Protein AF-A0A812UVQ0-F1 (afdb_monomer_lite)

Radius of gyration: 14.38 Å; chains: 1; bounding box: 32×26×44 Å

pLDDT: mean 83.93, std 16.27, range [41.34, 96.88]

Foldseek 3Di:
DDKQKKKFKDDPVQVVVCVVPQKGFDDPVVQKTKIFRDPVVNLVVLVVPLVVPPDDDPDDPDDSNKIKMKMKIFDPVLVVVCVVVVQWADPDPTIIIGHTMDGQWDDDVPHTGMHIDPPIDIDD

Secondary structure (DSSP, 8-state):
--PEEEEEEE-HHHHHHHHHHSEEPPPTTT-EEEEESSHHHHHHHHHHHHTT--S------S-TT-EEEEEEEE-HHHHHHHHHTTSEEEEETTEEEEES-EESEEEETTEEEEEEEEEEEEE-

Structure (mmCIF, N/CA/C/O backbone):
data_AF-A0A812UVQ0-F1
#
_entry.id   AF-A0A812UVQ0-F1
#
loop_
_atom_site.group_PDB
_atom_site.id
_atom_site.type_symbol
_atom_site.label_atom_id
_atom_site.label_alt_id
_atom_site.label_comp_id
_atom_site.label_asym_id
_atom_site.label_entity_id
_atom_site.label_seq_id
_atom_site.pdbx_PDB_ins_code
_atom_site.Cartn_x
_atom_site.Cartn_y
_atom_site.Cartn_z
_atom_site.occupancy
_atom_site.B_iso_or_equiv
_atom_site.auth_seq_id
_atom_site.auth_comp_id
_atom_site.auth_asym_id
_atom_site.auth_atom_id
_atom_site.pdbx_PDB_model_num
ATOM 1 N N . MET A 1 1 ? -4.436 -9.847 16.568 1.00 49.19 1 MET A N 1
ATOM 2 C CA . MET A 1 1 ? -5.151 -8.612 16.191 1.00 49.19 1 MET A CA 1
ATOM 3 C C . MET A 1 1 ? -5.335 -8.715 14.693 1.00 49.19 1 MET A C 1
ATOM 5 O O . MET A 1 1 ? -4.327 -8.777 14.000 1.00 49.19 1 MET A O 1
ATOM 9 N N . ASP A 1 2 ? -6.564 -8.891 14.218 1.00 77.62 2 ASP A N 1
ATOM 10 C CA . ASP A 1 2 ? -6.809 -9.198 12.806 1.00 77.62 2 ASP A CA 1
ATOM 11 C C . ASP A 1 2 ? -6.581 -7.931 11.972 1.00 77.62 2 ASP A C 1
ATOM 13 O O . ASP A 1 2 ? -7.398 -7.011 11.979 1.00 77.62 2 ASP A O 1
ATOM 17 N N . SER A 1 3 ? -5.424 -7.842 11.318 1.00 89.44 3 SER A N 1
ATOM 18 C CA . SER A 1 3 ? -5.107 -6.802 10.341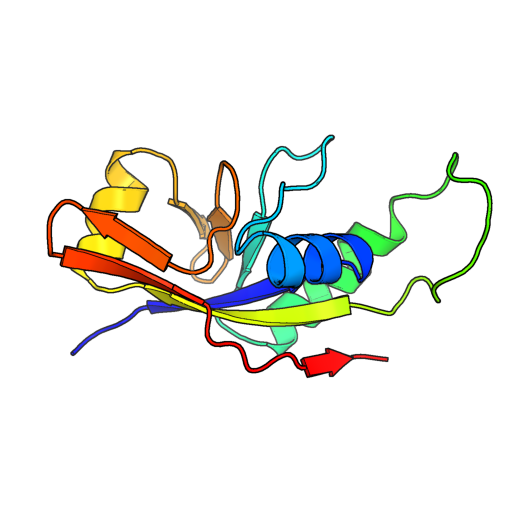 1.00 89.44 3 SER A CA 1
ATOM 19 C C . SER A 1 3 ? -5.246 -7.355 8.925 1.00 89.44 3 SER A C 1
ATOM 21 O O . SER A 1 3 ? -5.005 -8.536 8.663 1.00 89.44 3 SER A O 1
ATOM 23 N N . LEU A 1 4 ? -5.655 -6.497 7.993 1.00 94.44 4 LEU A N 1
ATOM 24 C CA . LEU A 1 4 ? -5.663 -6.816 6.574 1.00 94.44 4 LEU A CA 1
ATOM 25 C C . LEU A 1 4 ? -4.333 -6.364 5.976 1.00 94.44 4 LEU A C 1
ATOM 27 O O . LEU A 1 4 ? -4.038 -5.172 5.936 1.00 94.44 4 LEU A O 1
ATOM 31 N N . VAL A 1 5 ? -3.552 -7.323 5.490 1.00 95.38 5 VAL A N 1
ATOM 32 C CA . VAL A 1 5 ? -2.332 -7.050 4.730 1.00 95.38 5 VAL A CA 1
ATOM 33 C C . VAL A 1 5 ? -2.671 -7.003 3.249 1.00 95.38 5 VAL A C 1
ATOM 35 O O . VAL A 1 5 ? -3.316 -7.915 2.724 1.00 95.38 5 VAL A O 1
ATOM 38 N N . LEU A 1 6 ? -2.239 -5.934 2.590 1.00 95.88 6 LEU A N 1
ATOM 39 C CA . LEU A 1 6 ? -2.351 -5.748 1.153 1.00 95.88 6 LEU A CA 1
ATOM 40 C C . LEU A 1 6 ? -1.006 -5.343 0.556 1.00 95.88 6 LEU A C 1
ATOM 42 O O . LEU A 1 6 ? -0.131 -4.835 1.246 1.00 95.88 6 LEU A O 1
ATOM 46 N N . PHE A 1 7 ? -0.871 -5.531 -0.746 1.00 95.06 7 PHE A N 1
ATOM 47 C CA . PHE A 1 7 ? 0.304 -5.177 -1.519 1.00 95.06 7 PHE A CA 1
ATOM 48 C C . PHE A 1 7 ? -0.083 -4.233 -2.651 1.00 95.06 7 PHE A C 1
ATOM 50 O O . PHE A 1 7 ? -1.117 -4.422 -3.304 1.00 95.06 7 PHE A O 1
ATOM 57 N N . VAL A 1 8 ? 0.758 -3.229 -2.876 1.00 93.44 8 VAL A N 1
ATOM 58 C CA . VAL A 1 8 ? 0.664 -2.272 -3.979 1.00 93.44 8 VAL A CA 1
ATOM 59 C C . VAL A 1 8 ? 1.992 -2.243 -4.708 1.00 93.44 8 VAL A C 1
ATOM 61 O O . VAL A 1 8 ? 3.041 -2.265 -4.074 1.00 93.44 8 VAL A O 1
ATOM 64 N N . ALA A 1 9 ? 1.953 -2.184 -6.031 1.00 91.25 9 ALA A N 1
ATOM 65 C CA . ALA A 1 9 ? 3.143 -1.905 -6.814 1.00 91.25 9 ALA A CA 1
ATOM 66 C C . ALA A 1 9 ? 3.122 -0.451 -7.268 1.00 91.25 9 ALA A C 1
ATOM 68 O O . ALA A 1 9 ? 2.101 0.037 -7.764 1.00 91.25 9 ALA A O 1
ATOM 69 N N . LEU A 1 10 ? 4.257 0.212 -7.108 1.00 89.56 10 LEU A N 1
ATOM 70 C CA . LEU A 1 10 ? 4.493 1.579 -7.537 1.00 89.56 10 LEU A CA 1
ATOM 71 C C . LEU A 1 10 ? 5.488 1.590 -8.691 1.00 89.56 10 LEU A C 1
ATOM 73 O O . LEU A 1 10 ? 6.428 0.795 -8.716 1.00 89.56 10 LEU A O 1
ATOM 77 N N . THR A 1 11 ? 5.313 2.521 -9.625 1.00 86.62 11 THR A N 1
ATOM 78 C CA . THR A 1 11 ? 6.389 2.836 -10.572 1.00 86.62 11 THR A CA 1
ATOM 79 C C . THR A 1 11 ? 7.581 3.448 -9.819 1.00 86.62 11 THR A C 1
ATOM 81 O O . THR A 1 11 ? 7.390 4.004 -8.731 1.00 86.62 11 THR A O 1
ATOM 84 N N . PRO A 1 12 ? 8.804 3.428 -10.380 1.00 85.12 12 PRO A N 1
ATOM 85 C CA . PRO A 1 12 ? 9.966 4.046 -9.743 1.00 85.12 12 PRO A CA 1
ATOM 86 C C . PRO A 1 12 ? 9.736 5.523 -9.392 1.00 85.12 12 PRO A C 1
ATOM 88 O O . PRO A 1 12 ? 10.092 5.959 -8.302 1.00 85.12 12 PRO A O 1
ATOM 91 N N . GLY A 1 13 ? 9.045 6.271 -10.261 1.00 85.50 13 GLY A N 1
ATOM 92 C CA . GLY A 1 13 ? 8.690 7.670 -10.004 1.00 85.50 13 GLY A CA 1
ATOM 93 C C . GLY A 1 13 ? 7.687 7.852 -8.858 1.00 85.50 13 GLY A C 1
ATOM 94 O O . GLY A 1 13 ? 7.862 8.745 -8.034 1.00 85.50 13 GLY A O 1
ATOM 95 N N . GLN A 1 14 ? 6.667 6.990 -8.756 1.00 90.00 14 GLN A N 1
ATOM 96 C CA . GLN A 1 14 ? 5.733 7.013 -7.620 1.00 90.00 14 GLN A CA 1
ATOM 97 C C . GLN A 1 14 ? 6.431 6.647 -6.310 1.00 90.00 14 GLN A C 1
ATOM 99 O O . GLN A 1 14 ? 6.158 7.253 -5.278 1.00 90.00 14 GLN A O 1
ATOM 104 N N . PHE A 1 15 ? 7.342 5.671 -6.347 1.00 90.56 15 PHE A N 1
ATOM 105 C CA . PHE A 1 15 ? 8.116 5.290 -5.174 1.00 90.56 15 PHE A CA 1
ATOM 106 C C . PHE A 1 15 ? 9.065 6.407 -4.732 1.00 90.56 15 PHE A C 1
ATOM 108 O O . PHE A 1 15 ? 9.121 6.705 -3.543 1.00 90.56 15 PHE A O 1
ATOM 115 N N . GLN A 1 16 ? 9.743 7.076 -5.667 1.00 90.06 16 GLN A N 1
ATOM 116 C CA . GLN A 1 16 ? 10.566 8.243 -5.355 1.00 90.06 16 GLN A CA 1
ATOM 117 C C . GLN A 1 16 ? 9.726 9.361 -4.720 1.00 90.06 16 GLN A C 1
A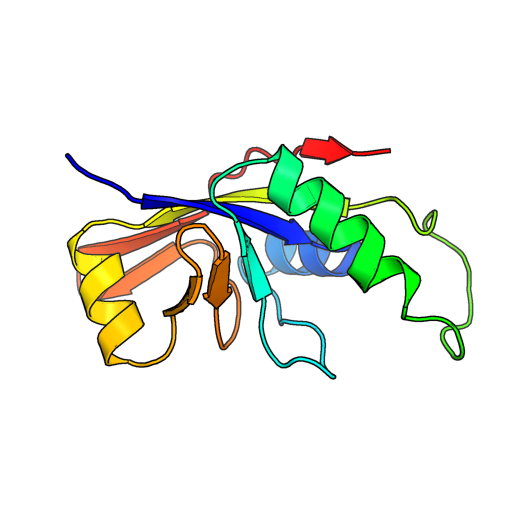TOM 119 O O . GLN A 1 16 ? 10.090 9.872 -3.664 1.00 90.06 16 GLN A O 1
ATOM 124 N N . GLU A 1 17 ? 8.570 9.697 -5.305 1.00 91.88 17 GLU A N 1
ATOM 125 C CA . GLU A 1 17 ? 7.662 10.694 -4.726 1.00 91.88 17 GLU A CA 1
ATOM 126 C C . GLU A 1 17 ? 7.233 10.304 -3.302 1.00 91.88 17 GLU A C 1
ATOM 128 O O . GLU A 1 17 ? 7.268 11.130 -2.387 1.00 91.88 17 GLU A O 1
ATOM 133 N N . PHE A 1 18 ? 6.892 9.029 -3.105 1.00 93.94 18 PHE A N 1
ATOM 134 C CA . PHE A 1 18 ? 6.518 8.485 -1.806 1.00 93.94 18 PHE A CA 1
ATOM 135 C C . PHE A 1 18 ? 7.654 8.594 -0.782 1.00 93.94 18 PHE A C 1
ATOM 137 O O . PHE A 1 18 ? 7.407 8.987 0.356 1.00 93.94 18 PHE A O 1
ATOM 144 N N . GLN A 1 19 ? 8.895 8.296 -1.172 1.00 91.50 19 GLN A N 1
ATOM 145 C CA . GLN A 1 19 ? 10.063 8.429 -0.301 1.00 91.50 19 GLN A CA 1
ATOM 146 C C . GLN A 1 19 ? 10.346 9.886 0.082 1.00 91.50 19 GLN A C 1
ATOM 148 O O . GLN A 1 19 ? 10.710 10.153 1.225 1.00 91.50 19 GLN A O 1
ATOM 153 N N . GLU A 1 20 ? 10.177 10.824 -0.850 1.00 92.19 20 GLU A N 1
ATOM 154 C CA . GLU A 1 20 ? 10.459 12.245 -0.627 1.00 92.19 20 GLU A CA 1
ATOM 155 C C . GLU A 1 20 ? 9.380 12.939 0.215 1.00 92.19 20 GLU A C 1
ATOM 157 O O . GLU A 1 20 ? 9.692 13.798 1.041 1.00 92.19 20 GLU A O 1
ATOM 162 N N . LYS A 1 21 ? 8.106 12.590 0.003 1.00 92.94 21 LYS A N 1
ATOM 163 C CA . LYS A 1 21 ? 6.956 13.324 0.561 1.00 92.94 21 LYS A CA 1
ATOM 164 C C . LYS A 1 21 ? 6.155 12.539 1.597 1.00 92.94 21 LYS A C 1
ATOM 166 O O . LYS A 1 21 ? 5.185 13.073 2.131 1.00 92.94 21 LYS A O 1
ATOM 171 N N . GLY A 1 22 ? 6.477 11.266 1.821 1.00 92.75 22 GLY A N 1
ATOM 172 C CA . GLY A 1 22 ? 5.643 10.346 2.604 1.00 92.75 22 GLY A CA 1
ATOM 173 C C . GLY A 1 22 ? 4.280 10.071 1.956 1.00 92.75 22 GLY A C 1
ATOM 174 O O . GLY A 1 22 ? 3.364 9.583 2.617 1.00 92.75 22 GLY A O 1
ATOM 175 N N . SER A 1 23 ? 4.099 10.437 0.684 1.00 95.00 23 SER A N 1
ATOM 176 C CA . SER A 1 23 ? 2.866 10.204 -0.065 1.00 95.00 23 SER A CA 1
ATOM 177 C C . SER A 1 23 ? 3.106 10.219 -1.572 1.00 95.00 23 SER A C 1
ATOM 179 O O . SER A 1 23 ? 4.029 10.878 -2.041 1.00 95.00 23 SER A O 1
ATOM 181 N N . CYS A 1 24 ? 2.281 9.507 -2.339 1.00 94.62 24 CYS A N 1
ATOM 182 C CA . CYS A 1 24 ? 2.304 9.574 -3.801 1.00 94.62 24 CYS A CA 1
ATOM 183 C C . CYS A 1 24 ? 0.900 9.495 -4.399 1.00 94.62 24 CYS A C 1
ATOM 185 O O . CYS A 1 24 ? -0.032 8.950 -3.797 1.00 94.62 24 CYS A O 1
ATOM 187 N N . LYS A 1 25 ? 0.759 10.031 -5.612 1.00 93.19 25 LYS A N 1
ATOM 188 C CA . LYS A 1 25 ? -0.523 10.059 -6.322 1.00 93.19 25 LYS A CA 1
ATOM 189 C C . LYS A 1 25 ? -0.748 8.791 -7.144 1.00 93.19 25 LYS A C 1
ATOM 191 O O . LYS A 1 25 ? 0.208 8.226 -7.692 1.00 93.19 25 LYS A O 1
ATOM 196 N N . PRO A 1 26 ? -2.006 8.336 -7.279 1.00 91.38 26 PRO A N 1
ATOM 197 C CA . PRO A 1 26 ? -2.314 7.253 -8.195 1.00 91.38 26 PRO A CA 1
ATOM 198 C C . PRO A 1 26 ? -2.079 7.687 -9.644 1.00 91.38 26 PRO A C 1
ATOM 200 O O . PRO A 1 26 ? -1.965 8.874 -9.956 1.00 91.38 26 PRO A O 1
ATOM 203 N N . ASP A 1 27 ? -2.055 6.708 -10.545 1.00 84.56 27 ASP A N 1
ATOM 204 C CA . ASP A 1 27 ? -2.039 6.977 -11.981 1.00 84.56 27 ASP A CA 1
ATOM 205 C C . ASP A 1 27 ? -3.218 7.889 -12.385 1.00 84.56 27 ASP A C 1
ATOM 207 O O . ASP A 1 27 ? -4.360 7.662 -11.971 1.00 84.56 27 ASP A O 1
ATOM 211 N N . GLN A 1 28 ? -2.939 8.907 -13.207 1.00 78.50 28 GLN A N 1
ATOM 212 C CA . GLN A 1 28 ? -3.887 9.980 -13.539 1.00 78.50 28 GLN A CA 1
ATOM 213 C C . GLN A 1 28 ? -5.126 9.487 -14.297 1.00 78.50 28 GLN A C 1
ATOM 215 O O . GLN A 1 28 ? -6.193 10.084 -14.172 1.00 78.50 28 GLN A O 1
ATOM 220 N N . PHE A 1 29 ? -5.009 8.404 -15.068 1.00 78.94 29 PHE A N 1
ATOM 221 C CA . PHE A 1 29 ? -6.128 7.861 -15.836 1.00 78.94 29 PHE A CA 1
ATOM 222 C C . PHE A 1 29 ? -7.052 7.011 -14.966 1.00 78.94 29 PHE A C 1
ATOM 224 O O . PHE A 1 29 ? -8.268 7.003 -15.157 1.00 78.94 29 PHE A O 1
ATOM 231 N N . SER A 1 30 ? -6.485 6.273 -14.011 1.00 81.69 30 SER A N 1
ATOM 232 C CA . SER A 1 30 ? -7.255 5.390 -13.133 1.00 81.69 30 SER A CA 1
ATOM 233 C C . SER A 1 30 ? -7.768 6.058 -11.856 1.00 81.69 30 SER A C 1
ATOM 235 O O . SER A 1 30 ? -8.781 5.604 -11.316 1.00 81.69 30 SER A O 1
ATOM 237 N N . GLY A 1 31 ? -7.072 7.088 -11.360 1.00 86.56 31 GLY A N 1
ATOM 238 C CA . GLY A 1 31 ? -7.388 7.804 -10.122 1.00 86.56 31 GLY A CA 1
ATOM 239 C C . GLY A 1 31 ? -7.361 6.933 -8.859 1.00 86.56 31 GLY A C 1
ATOM 240 O O . GLY A 1 31 ? -7.988 7.287 -7.861 1.00 86.56 31 GLY A O 1
ATOM 241 N N . ARG A 1 32 ? -6.710 5.761 -8.906 1.00 91.88 32 ARG A N 1
ATOM 242 C CA . ARG A 1 32 ? -6.701 4.775 -7.812 1.00 91.88 32 ARG A CA 1
ATOM 243 C C . ARG A 1 32 ? -5.479 3.858 -7.834 1.00 91.88 32 ARG A C 1
ATOM 245 O O . ARG A 1 32 ? -4.947 3.556 -8.899 1.00 91.88 32 ARG A O 1
ATOM 252 N N . PHE A 1 33 ? -5.127 3.298 -6.681 1.00 92.94 33 PHE A N 1
ATOM 253 C CA . PHE A 1 33 ? -4.177 2.190 -6.577 1.00 92.94 33 PHE A CA 1
ATOM 254 C C . PHE A 1 33 ? -4.900 0.845 -6.557 1.00 92.94 33 PHE A C 1
ATOM 256 O O . PHE A 1 33 ? -5.924 0.672 -5.893 1.00 92.94 33 PHE A O 1
ATOM 263 N N . GLY A 1 34 ? -4.366 -0.136 -7.284 1.00 93.19 34 GLY A N 1
ATOM 264 C CA . GLY A 1 34 ? -4.848 -1.514 -7.240 1.00 93.19 34 GLY A CA 1
ATOM 265 C C . GLY A 1 34 ? -4.113 -2.310 -6.169 1.00 93.19 34 GLY A C 1
ATOM 266 O O . GLY A 1 34 ? -2.944 -2.621 -6.352 1.00 93.19 34 GLY A O 1
ATOM 267 N N . LEU A 1 35 ? -4.810 -2.692 -5.099 1.00 95.00 35 LEU A N 1
ATOM 268 C CA . LEU A 1 35 ? -4.234 -3.447 -3.987 1.00 95.00 35 LEU A CA 1
ATOM 269 C C . LEU A 1 35 ? -4.587 -4.940 -4.072 1.00 95.00 35 LEU A C 1
ATOM 271 O O . LEU A 1 35 ? -5.697 -5.301 -4.494 1.00 95.00 35 LEU A O 1
ATOM 275 N N . ARG A 1 36 ? -3.665 -5.818 -3.669 1.00 95.50 36 ARG A N 1
ATOM 276 C CA . ARG A 1 36 ? -3.833 -7.286 -3.679 1.00 95.50 36 ARG A CA 1
ATOM 277 C C . ARG A 1 36 ? -3.499 -7.918 -2.344 1.00 95.50 36 ARG A C 1
ATOM 279 O O . ARG A 1 36 ? -2.814 -7.303 -1.545 1.00 95.50 36 ARG A O 1
ATOM 286 N N . LYS A 1 37 ? -3.994 -9.131 -2.091 1.00 94.19 37 LYS A N 1
ATOM 287 C CA . LYS A 1 37 ? -3.707 -9.832 -0.830 1.00 94.19 37 LYS A CA 1
ATOM 288 C C . LYS A 1 37 ? -2.342 -10.502 -0.807 1.00 94.19 37 LYS A C 1
ATOM 290 O O . LYS A 1 37 ? -1.824 -10.731 0.281 1.00 94.19 37 LYS A O 1
ATOM 295 N N . THR A 1 38 ? -1.773 -10.812 -1.968 1.00 92.12 38 THR A N 1
ATOM 296 C CA . THR A 1 38 ? -0.436 -11.402 -2.062 1.00 92.12 38 THR A CA 1
ATOM 297 C C . THR A 1 38 ? 0.479 -10.560 -2.941 1.00 92.12 38 THR A C 1
ATOM 299 O O . THR A 1 38 ? 0.017 -9.784 -3.787 1.00 92.12 38 THR A O 1
ATOM 302 N N . ALA A 1 39 ? 1.784 -10.709 -2.720 1.00 89.81 39 ALA A N 1
ATOM 303 C CA . ALA A 1 39 ? 2.809 -10.048 -3.512 1.00 89.81 39 ALA A CA 1
ATOM 304 C C . ALA A 1 39 ? 2.752 -10.497 -4.979 1.00 89.81 39 ALA A C 1
ATOM 306 O O . ALA A 1 39 ? 2.822 -9.669 -5.882 1.00 89.81 39 ALA A O 1
ATOM 307 N N . GLU A 1 40 ? 2.531 -11.788 -5.221 1.00 88.56 40 GLU A N 1
ATOM 308 C CA . GLU A 1 40 ? 2.463 -12.394 -6.552 1.00 88.56 40 GLU A CA 1
ATOM 309 C C . GLU A 1 40 ? 1.287 -11.837 -7.360 1.00 88.56 40 GLU A C 1
ATOM 311 O O . GLU A 1 40 ? 1.459 -11.441 -8.510 1.00 88.56 40 GLU A O 1
ATOM 316 N N . GLU A 1 41 ? 0.102 -11.720 -6.747 1.00 89.50 41 GLU A N 1
ATOM 317 C CA . GLU A 1 41 ? -1.067 -11.120 -7.397 1.00 89.50 41 GLU A CA 1
ATOM 318 C C . GLU A 1 41 ? -0.828 -9.635 -7.742 1.00 89.50 41 GLU A C 1
ATOM 320 O O . GLU A 1 41 ? -1.348 -9.129 -8.744 1.00 89.50 41 GLU A O 1
ATOM 325 N N . ALA A 1 42 ? -0.081 -8.906 -6.900 1.00 88.62 42 ALA A N 1
ATOM 326 C CA . ALA A 1 42 ? 0.271 -7.507 -7.142 1.00 88.62 42 ALA A CA 1
ATOM 327 C C . ALA A 1 42 ? 1.292 -7.370 -8.280 1.00 88.62 42 ALA A C 1
ATOM 329 O O . ALA A 1 42 ? 1.102 -6.533 -9.164 1.00 88.62 42 ALA A O 1
ATOM 330 N N . ILE A 1 43 ? 2.312 -8.228 -8.301 1.00 84.81 43 ILE A N 1
ATOM 331 C CA . ILE A 1 43 ? 3.314 -8.344 -9.369 1.00 84.81 43 ILE A CA 1
ATOM 332 C C . ILE A 1 43 ? 2.625 -8.632 -10.705 1.00 84.81 43 ILE A C 1
ATOM 334 O O . ILE A 1 43 ? 2.744 -7.857 -11.656 1.00 84.81 43 ILE A O 1
ATOM 338 N N . GLU A 1 44 ? 1.815 -9.692 -10.757 1.00 84.38 44 GLU A N 1
ATOM 339 C CA . GLU A 1 44 ? 1.094 -10.102 -11.961 1.00 84.38 44 GLU A CA 1
ATOM 340 C C . GLU A 1 44 ? 0.230 -8.950 -12.496 1.00 84.38 44 GLU A C 1
ATOM 342 O O . GLU A 1 44 ? 0.275 -8.604 -13.679 1.00 84.38 44 GLU A O 1
ATOM 347 N N . ARG A 1 45 ? -0.524 -8.283 -11.614 1.00 81.81 45 ARG A N 1
ATOM 348 C CA . ARG A 1 45 ? -1.388 -7.165 -12.008 1.00 81.81 45 ARG A CA 1
ATOM 349 C C . ARG A 1 45 ? -0.611 -5.964 -12.548 1.00 81.81 45 ARG A C 1
ATOM 351 O O . ARG A 1 45 ? -1.159 -5.249 -13.398 1.00 81.81 45 ARG A O 1
ATOM 358 N N . SER A 1 46 ? 0.596 -5.729 -12.045 1.00 79.25 46 SER A N 1
ATOM 359 C CA . SER A 1 46 ? 1.468 -4.619 -12.447 1.00 79.25 46 SER A CA 1
ATOM 360 C C . SER A 1 46 ? 1.988 -4.822 -13.854 1.00 79.25 46 SER A C 1
ATOM 362 O O . SER A 1 46 ? 1.871 -3.910 -14.671 1.00 79.25 46 SER A O 1
ATOM 364 N N . HIS A 1 47 ? 2.394 -6.050 -14.189 1.00 74.69 47 HIS A N 1
ATOM 365 C CA . HIS A 1 47 ? 2.752 -6.405 -15.559 1.00 74.69 47 HIS A CA 1
ATOM 366 C C . HIS A 1 47 ? 1.601 -6.159 -16.543 1.00 74.69 47 HIS A C 1
ATOM 368 O O . HIS A 1 47 ? 1.844 -5.695 -17.650 1.00 74.69 47 HIS A O 1
ATOM 374 N N . TYR A 1 48 ? 0.340 -6.390 -16.167 1.00 68.81 48 TYR A N 1
ATOM 375 C CA . TYR A 1 48 ? -0.786 -6.079 -17.059 1.00 68.81 48 TYR A CA 1
ATOM 376 C C . TYR A 1 48 ? -1.097 -4.576 -17.180 1.00 68.81 48 TYR A C 1
ATOM 378 O O . TYR A 1 48 ? -1.619 -4.154 -18.207 1.00 68.81 48 TYR A O 1
ATOM 386 N N . PHE A 1 49 ? -0.831 -3.762 -16.150 1.00 65.56 49 PHE A N 1
ATOM 387 C CA . PHE A 1 49 ? -1.189 -2.333 -16.156 1.00 65.56 49 PHE A CA 1
ATOM 388 C C . PHE A 1 49 ? -0.095 -1.439 -16.719 1.00 65.56 49 PHE A C 1
ATOM 390 O O . PHE A 1 49 ? -0.365 -0.597 -17.569 1.00 65.56 49 PHE A O 1
ATOM 397 N N . MET A 1 50 ? 1.132 -1.620 -16.234 1.00 62.91 50 MET A N 1
ATOM 398 C CA . MET A 1 50 ? 2.262 -0.751 -16.556 1.00 62.91 50 MET A CA 1
ATOM 399 C C . MET A 1 50 ? 2.771 -0.997 -17.982 1.00 62.91 50 MET A C 1
ATOM 401 O O . MET A 1 50 ? 3.343 -0.106 -18.598 1.00 62.91 50 MET A O 1
ATOM 405 N N . ASN A 1 51 ? 2.458 -2.161 -18.567 1.00 53.47 51 ASN A N 1
ATOM 406 C CA . ASN A 1 51 ? 2.680 -2.420 -19.991 1.00 53.47 51 ASN A CA 1
ATOM 407 C C . ASN A 1 51 ?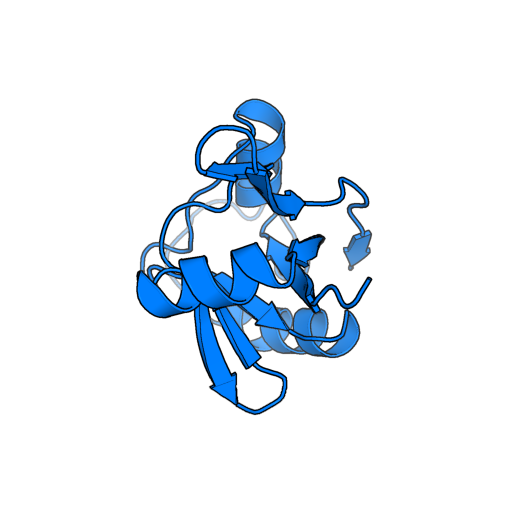 1.648 -1.741 -20.917 1.00 53.47 51 ASN A C 1
ATOM 409 O O . ASN A 1 51 ? 1.879 -1.694 -22.124 1.00 53.47 51 ASN A O 1
ATOM 413 N N . TRP A 1 52 ? 0.523 -1.221 -20.402 1.00 49.06 52 TRP A N 1
ATOM 414 C CA . TRP A 1 52 ? -0.521 -0.594 -21.230 1.00 49.06 52 TRP A CA 1
ATOM 415 C C . TRP A 1 52 ? -0.257 0.899 -21.505 1.00 49.06 52 TRP A C 1
ATOM 417 O O . TRP A 1 52 ? -0.761 1.442 -22.485 1.00 49.06 52 TRP A O 1
ATOM 427 N N . THR A 1 53 ? 0.598 1.579 -20.737 1.00 51.44 53 THR A N 1
ATOM 428 C CA . THR A 1 53 ? 1.035 2.951 -21.054 1.00 51.44 53 THR A CA 1
ATOM 429 C C . THR A 1 53 ? 2.072 2.959 -22.183 1.00 51.44 53 THR A C 1
ATOM 431 O O . THR A 1 53 ? 3.206 3.400 -22.026 1.00 51.44 53 THR A O 1
ATOM 434 N N . SER A 1 54 ? 1.701 2.451 -23.357 1.00 46.19 54 SER A N 1
ATOM 435 C CA . SER A 1 54 ? 2.375 2.773 -24.610 1.00 46.19 54 SER A CA 1
ATOM 436 C C . SER A 1 54 ? 1.650 3.972 -25.204 1.00 46.19 54 SER A C 1
ATOM 438 O O . SER A 1 54 ? 0.465 3.835 -25.482 1.00 46.19 54 SER A O 1
ATOM 440 N N . TRP A 1 55 ? 2.311 5.125 -25.340 1.00 44.59 55 TRP A N 1
ATOM 441 C CA . TRP A 1 55 ? 2.335 5.902 -26.594 1.00 44.59 55 TRP A CA 1
ATOM 442 C C . TRP A 1 55 ? 2.994 7.292 -26.489 1.00 44.59 55 TRP A C 1
ATOM 444 O O . TRP A 1 55 ? 3.325 7.830 -27.540 1.00 44.59 55 TRP A O 1
ATOM 454 N N . THR A 1 56 ? 3.232 7.894 -25.312 1.00 43.44 56 THR A N 1
ATOM 455 C CA . THR A 1 56 ? 3.558 9.348 -25.294 1.00 43.44 56 THR A CA 1
ATOM 456 C C . THR A 1 56 ? 4.521 9.882 -24.224 1.00 43.44 56 THR A C 1
ATOM 458 O O . THR A 1 56 ? 4.543 11.091 -24.014 1.00 43.44 56 THR A O 1
ATOM 461 N N . SER A 1 57 ? 5.358 9.079 -23.570 1.00 45.25 57 SER A N 1
ATOM 462 C CA . SER A 1 57 ? 6.438 9.632 -22.730 1.00 45.25 57 SER A CA 1
ATOM 463 C C . SER A 1 57 ? 7.789 9.410 -23.398 1.00 45.25 57 SER A C 1
ATOM 465 O O . SER A 1 57 ? 8.293 8.292 -23.483 1.00 45.25 57 SER A O 1
ATOM 467 N N . PHE A 1 58 ? 8.328 10.506 -23.926 1.00 41.78 58 PHE A N 1
ATOM 468 C CA . PHE A 1 58 ? 9.721 10.650 -24.317 1.00 41.78 58 PHE A CA 1
ATOM 469 C C . PHE A 1 58 ? 10.641 10.191 -23.167 1.00 41.78 58 PHE A C 1
ATOM 471 O O . PHE A 1 58 ? 10.336 10.440 -22.006 1.00 41.78 58 PHE A O 1
ATOM 478 N N . GLU A 1 59 ? 11.763 9.562 -23.531 1.00 41.34 59 GLU A N 1
ATOM 479 C CA . GLU A 1 59 ? 12.905 9.203 -22.669 1.00 41.34 59 GLU A CA 1
ATOM 480 C C . GLU A 1 59 ? 12.743 7.928 -21.812 1.00 41.34 59 GLU A C 1
ATOM 482 O O . GLU A 1 59 ? 12.372 7.925 -20.642 1.00 41.34 59 GLU A O 1
ATOM 487 N N . ASN A 1 60 ? 13.097 6.799 -22.441 1.00 41.91 60 ASN A N 1
ATOM 488 C CA . ASN A 1 60 ? 13.294 5.490 -21.819 1.00 41.91 60 ASN A CA 1
ATOM 489 C C . ASN A 1 60 ? 14.460 5.529 -20.811 1.00 41.91 60 ASN A C 1
ATOM 491 O O . ASN A 1 60 ? 15.602 5.277 -21.194 1.00 41.91 60 ASN A O 1
ATOM 495 N N . MET A 1 61 ? 14.185 5.821 -19.539 1.00 47.75 61 MET A N 1
ATOM 496 C CA . MET A 1 61 ? 15.193 5.732 -18.469 1.00 47.75 61 MET A CA 1
ATOM 497 C C . MET A 1 61 ? 14.938 4.611 -17.449 1.00 47.75 61 MET A C 1
ATOM 499 O O . MET A 1 61 ? 15.814 4.334 -16.638 1.00 47.75 61 MET A O 1
ATOM 503 N N . TYR A 1 62 ? 13.796 3.923 -17.530 1.00 45.44 62 TYR A N 1
ATOM 504 C CA . TYR A 1 62 ? 13.464 2.765 -16.694 1.00 45.44 62 TYR A CA 1
ATOM 505 C C . TYR A 1 62 ? 12.946 1.632 -17.577 1.00 45.44 62 TYR A C 1
ATOM 507 O O . TYR A 1 62 ? 12.169 1.885 -18.508 1.00 45.44 62 TYR A O 1
ATOM 515 N N . ASP A 1 63 ? 13.378 0.396 -17.316 1.00 53.03 63 ASP A N 1
ATOM 516 C CA . ASP A 1 63 ? 12.829 -0.754 -18.024 1.00 53.03 63 ASP A CA 1
ATOM 517 C C . ASP A 1 63 ? 11.342 -0.854 -17.671 1.00 53.03 63 ASP A C 1
ATOM 519 O O . ASP A 1 63 ? 10.937 -0.685 -16.522 1.00 53.03 63 ASP A O 1
ATOM 523 N N . LYS A 1 64 ? 10.490 -1.138 -18.664 1.00 53.31 64 LYS A N 1
ATOM 524 C CA . LYS A 1 64 ? 9.013 -1.204 -18.531 1.00 53.31 64 LYS A CA 1
ATOM 525 C C . LYS A 1 64 ? 8.505 -2.243 -17.508 1.00 53.31 64 LYS A C 1
ATOM 527 O O . LYS A 1 64 ? 7.302 -2.472 -17.403 1.00 53.31 64 LYS A O 1
ATOM 532 N N . LYS A 1 65 ? 9.419 -2.908 -16.805 1.00 58.38 65 LYS A N 1
ATOM 533 C CA . LYS A 1 65 ? 9.198 -3.973 -15.832 1.00 58.38 65 LYS A CA 1
ATOM 534 C C . LYS A 1 65 ? 9.578 -3.584 -14.409 1.00 58.38 65 LYS A C 1
ATOM 536 O O . LYS A 1 65 ? 9.221 -4.334 -13.512 1.00 58.38 65 LYS A O 1
ATOM 541 N N . ASP A 1 66 ? 10.223 -2.439 -14.202 1.00 72.75 66 ASP A N 1
ATOM 542 C CA . ASP A 1 66 ? 10.648 -2.042 -12.868 1.00 72.75 66 ASP A CA 1
ATOM 543 C C . ASP A 1 66 ? 9.452 -1.497 -12.090 1.00 72.75 66 ASP A C 1
ATOM 545 O O . ASP A 1 66 ? 8.857 -0.475 -12.441 1.00 72.75 66 ASP A O 1
ATOM 549 N N . PHE A 1 67 ? 9.095 -2.176 -11.009 1.00 81.56 67 PHE A N 1
ATOM 550 C CA . PHE A 1 67 ? 8.179 -1.648 -10.011 1.00 81.56 67 PHE A CA 1
ATOM 551 C C . PHE A 1 67 ? 8.655 -2.021 -8.617 1.00 81.56 67 PHE A C 1
ATOM 553 O O . PHE A 1 67 ? 9.346 -3.018 -8.395 1.00 81.56 67 PHE A O 1
ATOM 560 N N . VAL A 1 68 ? 8.266 -1.179 -7.668 1.00 88.50 68 VAL A N 1
ATOM 561 C CA . VAL A 1 68 ? 8.556 -1.367 -6.257 1.00 88.50 68 VAL A CA 1
ATOM 562 C C . VAL A 1 68 ? 7.286 -1.824 -5.573 1.00 88.50 68 VAL A C 1
ATOM 564 O O . VAL A 1 68 ? 6.268 -1.130 -5.598 1.00 88.50 68 VAL A O 1
ATOM 567 N N . LEU A 1 69 ? 7.339 -3.005 -4.970 1.00 91.62 69 LEU A N 1
ATOM 568 C CA . LEU A 1 69 ? 6.229 -3.521 -4.192 1.00 91.62 69 LEU A CA 1
ATOM 569 C C . LEU A 1 69 ? 6.305 -2.998 -2.758 1.00 91.62 69 LEU A C 1
ATOM 571 O O . LEU A 1 69 ? 7.328 -3.173 -2.101 1.00 91.62 69 LEU A O 1
ATOM 575 N N . LEU A 1 70 ? 5.212 -2.411 -2.276 1.00 93.44 70 LEU A N 1
ATOM 576 C CA . LEU A 1 70 ? 5.031 -2.000 -0.888 1.00 93.44 70 LEU A CA 1
ATOM 577 C C . LEU A 1 70 ? 3.929 -2.822 -0.228 1.00 93.44 70 LEU A C 1
ATOM 579 O O . LEU A 1 70 ? 2.924 -3.180 -0.854 1.00 93.44 70 LEU A O 1
ATOM 583 N N . LYS A 1 71 ? 4.105 -3.077 1.066 1.00 95.44 71 LYS A N 1
ATOM 584 C CA . LYS A 1 71 ? 3.126 -3.755 1.910 1.00 95.44 71 LYS A CA 1
ATOM 585 C C . LYS A 1 71 ? 2.357 -2.727 2.734 1.00 95.44 71 LYS A C 1
ATOM 587 O O . LYS A 1 71 ? 2.941 -1.843 3.344 1.00 95.44 71 LYS A O 1
ATOM 592 N N . ILE A 1 72 ? 1.039 -2.855 2.762 1.00 95.81 72 ILE A N 1
ATOM 593 C CA . ILE A 1 72 ? 0.122 -2.001 3.513 1.00 95.81 72 ILE A CA 1
ATOM 594 C C . ILE A 1 72 ? -0.544 -2.856 4.582 1.00 95.81 72 ILE A C 1
ATOM 596 O O . ILE A 1 72 ? -1.181 -3.864 4.272 1.00 95.81 72 ILE A O 1
ATOM 600 N N . THR A 1 73 ? -0.431 -2.434 5.835 1.00 96.31 73 THR A N 1
ATOM 601 C CA . THR A 1 73 ? -1.117 -3.062 6.962 1.00 96.31 73 THR A CA 1
ATOM 602 C C . THR A 1 73 ? -2.283 -2.176 7.383 1.00 96.31 73 THR A C 1
ATOM 604 O O . THR A 1 73 ? -2.084 -1.063 7.866 1.00 96.31 73 THR A O 1
ATOM 607 N N . ILE A 1 74 ? -3.506 -2.673 7.202 1.00 96.38 74 ILE A N 1
ATOM 608 C CA . ILE A 1 74 ? -4.749 -1.978 7.551 1.00 96.38 74 ILE A CA 1
ATOM 609 C C . ILE A 1 74 ? -5.312 -2.591 8.834 1.00 96.38 74 ILE A C 1
ATOM 611 O O . ILE A 1 74 ? -5.496 -3.808 8.927 1.00 96.38 74 ILE A O 1
ATOM 615 N N . THR A 1 75 ? -5.591 -1.763 9.839 1.00 96.50 75 THR A N 1
ATOM 616 C CA . THR A 1 75 ? -6.200 -2.224 11.095 1.00 96.50 75 THR A CA 1
ATOM 617 C C . THR A 1 75 ? -7.674 -2.580 10.877 1.00 96.50 75 THR A C 1
ATOM 619 O O . THR A 1 75 ? -8.290 -2.125 9.917 1.00 96.50 75 THR A O 1
ATOM 622 N N . ALA A 1 76 ? -8.290 -3.369 11.765 1.00 94.56 76 ALA A N 1
ATOM 623 C CA . ALA A 1 76 ? -9.724 -3.671 11.656 1.00 94.56 76 ALA A CA 1
ATOM 624 C C . ALA A 1 76 ? -10.594 -2.396 11.635 1.00 94.56 76 ALA A C 1
ATOM 626 O O . ALA A 1 76 ? -11.534 -2.300 10.849 1.00 94.56 76 ALA A O 1
ATOM 627 N N . ARG A 1 77 ? -10.234 -1.392 12.450 1.00 94.31 77 ARG A N 1
ATOM 628 C CA . ARG A 1 77 ? -10.870 -0.068 12.429 1.00 94.31 77 ARG A CA 1
ATOM 629 C C . ARG A 1 77 ? -10.627 0.634 11.099 1.00 94.31 77 ARG A C 1
ATOM 631 O O . ARG A 1 77 ? -11.585 1.055 10.470 1.00 94.31 77 ARG A O 1
ATOM 638 N N . GLY A 1 78 ? -9.374 0.688 10.644 1.00 95.94 78 GLY A N 1
ATOM 639 C CA . GLY A 1 78 ? -9.025 1.263 9.348 1.00 95.94 78 GLY A CA 1
ATOM 640 C C . GLY A 1 78 ? -9.798 0.643 8.198 1.00 95.94 78 GLY A C 1
ATOM 641 O O . GLY A 1 78 ? -10.302 1.361 7.348 1.00 95.94 78 GLY A O 1
ATOM 642 N N . PHE A 1 79 ? -9.972 -0.675 8.199 1.00 95.31 79 PHE A N 1
ATOM 643 C CA . PHE A 1 79 ? -10.745 -1.355 7.173 1.00 95.31 79 PHE A CA 1
ATOM 644 C C . PHE A 1 79 ? -12.192 -0.853 7.125 1.00 95.31 79 PHE A C 1
ATOM 646 O O . PHE A 1 79 ? -12.681 -0.537 6.045 1.00 95.31 79 PHE A O 1
ATOM 653 N N . LEU A 1 80 ? -12.859 -0.751 8.277 1.00 94.81 80 LEU A N 1
ATOM 654 C CA . LEU A 1 80 ? -14.238 -0.266 8.355 1.00 94.81 80 LEU A CA 1
ATOM 655 C C . LEU A 1 80 ? -14.337 1.216 7.977 1.00 94.81 80 LEU A C 1
ATOM 657 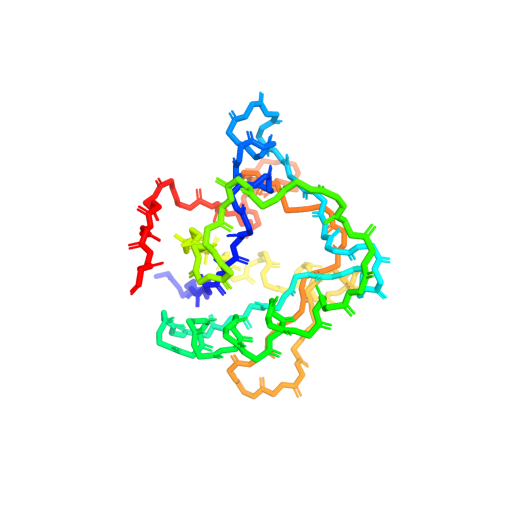O O . LEU A 1 80 ? -15.117 1.556 7.092 1.00 94.81 80 LEU A O 1
ATOM 661 N N . THR A 1 81 ? -13.502 2.069 8.575 1.00 95.62 81 THR A N 1
ATOM 662 C CA . THR A 1 81 ? -13.500 3.519 8.337 1.00 95.62 81 THR A CA 1
ATOM 663 C C . THR A 1 81 ? -13.211 3.855 6.873 1.00 95.62 81 THR A C 1
ATOM 665 O O . THR A 1 81 ? -13.941 4.623 6.254 1.00 95.62 81 THR A O 1
ATOM 668 N N . LEU A 1 82 ? -12.170 3.259 6.280 1.00 96.19 82 LEU A N 1
ATOM 669 C CA . LEU A 1 82 ? -11.786 3.546 4.894 1.00 96.19 82 LEU A CA 1
ATOM 670 C C . LEU A 1 82 ? -12.824 3.028 3.891 1.00 96.19 82 LEU A C 1
ATOM 672 O O . LEU A 1 82 ? -12.984 3.631 2.834 1.00 96.19 82 LEU A O 1
ATOM 676 N N . MET A 1 83 ? -13.512 1.923 4.202 1.00 95.81 83 MET A N 1
ATOM 677 C CA . MET A 1 83 ? -14.615 1.411 3.380 1.00 95.81 83 MET A CA 1
ATOM 678 C C . MET A 1 83 ? -15.853 2.309 3.468 1.00 95.81 83 MET A C 1
ATOM 680 O O . MET A 1 83 ? -16.491 2.543 2.449 1.00 95.81 83 MET A O 1
ATOM 684 N N . GLU A 1 84 ? -16.187 2.823 4.654 1.00 96.38 84 GLU A N 1
ATOM 685 C CA . GLU A 1 84 ? -17.310 3.752 4.852 1.00 96.38 84 GLU A CA 1
ATOM 686 C C . GLU A 1 84 ? -17.092 5.088 4.126 1.00 96.38 84 GLU A C 1
ATOM 688 O O . GLU A 1 84 ? -18.037 5.675 3.609 1.00 96.38 84 GLU A O 1
ATOM 693 N N . GLN A 1 85 ? -15.839 5.540 4.040 1.00 95.19 85 GLN A N 1
ATOM 694 C CA . GLN A 1 85 ? -15.450 6.775 3.351 1.00 95.19 85 GLN A CA 1
ATOM 695 C C . GLN A 1 85 ? -15.213 6.600 1.840 1.00 95.19 85 GLN A C 1
ATOM 697 O O . GLN A 1 85 ? -14.745 7.533 1.191 1.00 95.19 85 GLN A O 1
ATOM 702 N N . ASP A 1 86 ? -15.461 5.410 1.279 1.00 95.00 86 ASP A N 1
ATOM 703 C CA . ASP A 1 86 ? -15.153 5.054 -0.118 1.00 95.00 86 ASP A CA 1
ATOM 704 C C . ASP A 1 86 ? -13.671 5.245 -0.521 1.00 95.00 86 ASP A C 1
ATOM 706 O O . ASP A 1 86 ? -13.316 5.242 -1.704 1.00 95.00 86 ASP A O 1
ATOM 710 N N . ILE A 1 87 ? -12.769 5.350 0.461 1.00 95.75 87 ILE A N 1
ATOM 711 C CA . ILE A 1 87 ? -11.319 5.427 0.246 1.00 95.75 87 ILE A CA 1
ATOM 712 C C . ILE A 1 87 ? -10.778 4.043 -0.111 1.00 95.75 87 ILE A C 1
ATOM 714 O O . ILE A 1 87 ? -9.960 3.909 -1.018 1.00 95.75 87 ILE A O 1
ATOM 718 N N . LEU A 1 88 ? -11.244 2.994 0.568 1.00 96.88 88 LEU A N 1
ATOM 719 C CA . LEU A 1 88 ? -10.906 1.607 0.264 1.00 96.88 88 LEU A CA 1
ATOM 720 C C . LEU A 1 88 ? -12.143 0.892 -0.272 1.00 96.88 88 LEU A C 1
ATOM 722 O O . LEU A 1 88 ? -13.129 0.743 0.432 1.00 96.88 88 LEU A O 1
ATOM 726 N N . VAL A 1 89 ? -12.077 0.368 -1.494 1.00 96.62 89 VAL A N 1
ATOM 727 C CA . VAL A 1 89 ? -13.202 -0.347 -2.109 1.00 96.62 89 VAL A CA 1
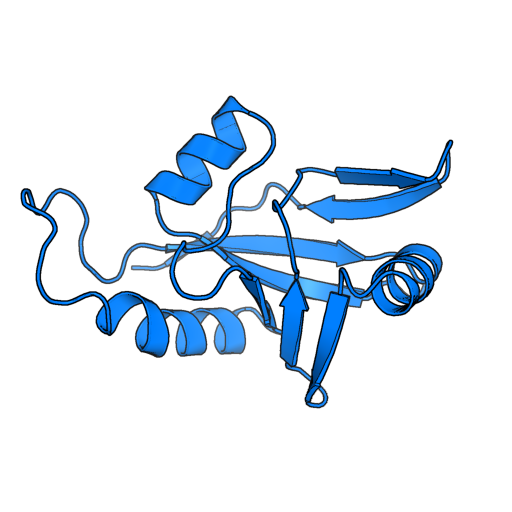ATOM 728 C C . VAL A 1 89 ? -12.808 -1.781 -2.431 1.00 96.62 89 VAL A C 1
ATOM 730 O O . VAL A 1 89 ? -11.945 -2.040 -3.274 1.00 96.62 89 VAL A O 1
ATOM 733 N N . ARG A 1 90 ? -13.481 -2.752 -1.804 1.00 94.81 90 ARG A N 1
ATOM 734 C CA . ARG A 1 90 ? -13.339 -4.175 -2.146 1.00 94.81 90 ARG A CA 1
ATOM 735 C C . ARG A 1 90 ? -14.126 -4.496 -3.418 1.00 94.81 90 ARG A C 1
ATOM 737 O O . ARG A 1 90 ? -15.347 -4.405 -3.438 1.00 94.81 90 ARG A O 1
ATOM 744 N N . ARG A 1 91 ? -13.439 -4.931 -4.479 1.00 92.88 91 ARG A N 1
ATOM 745 C CA . ARG A 1 91 ? -14.070 -5.332 -5.755 1.00 92.88 91 ARG A CA 1
ATOM 746 C C . ARG A 1 91 ? -14.262 -6.840 -5.878 1.00 92.88 91 ARG A C 1
ATOM 748 O O . ARG A 1 91 ? -15.264 -7.292 -6.418 1.00 92.88 91 ARG A O 1
ATOM 755 N N . LYS A 1 92 ? -13.289 -7.619 -5.402 1.00 90.81 92 LYS A N 1
ATOM 756 C CA . LYS A 1 92 ? -13.298 -9.094 -5.379 1.00 90.81 92 LYS A CA 1
ATOM 757 C C . LYS A 1 92 ? -12.674 -9.578 -4.066 1.00 90.81 92 LYS A C 1
ATOM 759 O O . LYS A 1 92 ? -12.063 -8.766 -3.368 1.00 90.81 92 LYS A O 1
ATOM 764 N N . PRO A 1 93 ? -12.763 -10.876 -3.716 1.00 88.44 93 PRO A N 1
ATOM 765 C CA . PRO A 1 93 ? -12.243 -11.375 -2.447 1.00 88.44 93 PRO A CA 1
ATOM 766 C C . PRO A 1 93 ? -10.800 -10.961 -2.109 1.00 88.44 93 PRO A C 1
ATOM 768 O O . PRO A 1 93 ? -10.548 -10.667 -0.938 1.00 88.44 93 PRO A O 1
ATOM 771 N N . ASN A 1 94 ? -9.931 -10.845 -3.123 1.00 90.88 94 ASN A N 1
ATOM 772 C CA . ASN A 1 94 ? -8.512 -10.477 -3.002 1.00 90.88 94 ASN A CA 1
ATOM 773 C C . ASN A 1 94 ? -8.143 -9.159 -3.709 1.00 90.88 94 ASN A C 1
ATOM 775 O O . ASN A 1 94 ? -6.966 -8.855 -3.879 1.00 90.88 94 ASN A O 1
ATOM 779 N N . GLN A 1 95 ? -9.126 -8.385 -4.179 1.00 93.31 95 GLN A N 1
ATOM 780 C CA . GLN A 1 95 ? -8.861 -7.186 -4.977 1.00 93.31 95 GLN A CA 1
ATOM 781 C C . GLN A 1 95 ? -9.522 -5.976 -4.350 1.00 93.31 95 GLN A C 1
ATOM 783 O O . GLN A 1 95 ? -10.751 -5.911 -4.245 1.00 93.31 95 GLN A O 1
ATOM 788 N N . TYR A 1 96 ? -8.686 -5.007 -4.006 1.00 96.12 96 TYR A N 1
ATOM 789 C CA . TYR A 1 96 ? -9.102 -3.755 -3.404 1.00 96.12 96 TYR A CA 1
ATOM 790 C C . TYR A 1 96 ? -8.603 -2.588 -4.254 1.00 96.12 96 TYR A C 1
ATOM 792 O O . TYR A 1 96 ? -7.668 -2.723 -5.050 1.00 96.12 96 TYR A O 1
ATOM 800 N N . GLN A 1 97 ? -9.281 -1.458 -4.128 1.00 95.31 97 GLN A N 1
ATOM 801 C CA . GLN A 1 97 ? -8.915 -0.201 -4.760 1.00 95.31 97 GLN A CA 1
ATOM 802 C C . GLN A 1 97 ? -8.760 0.843 -3.666 1.00 95.31 97 GLN A C 1
ATOM 804 O O . GLN A 1 97 ? -9.669 0.984 -2.854 1.00 95.31 97 GLN A O 1
ATOM 809 N N . LEU A 1 98 ? -7.622 1.532 -3.647 1.00 96.19 98 LEU A N 1
ATOM 810 C CA . LEU A 1 98 ? -7.415 2.702 -2.803 1.00 96.19 98 LEU A CA 1
ATOM 811 C C . LEU A 1 98 ? -7.621 3.951 -3.655 1.00 96.19 98 LEU A C 1
ATOM 813 O O . LEU A 1 98 ? -6.958 4.110 -4.681 1.00 96.19 98 LEU A O 1
ATOM 817 N N . HIS A 1 99 ? -8.550 4.800 -3.249 1.00 94.75 99 HIS A N 1
ATOM 818 C CA . HIS A 1 99 ? -8.845 6.079 -3.872 1.00 94.75 99 HIS A CA 1
ATOM 819 C C . HIS A 1 99 ? -8.117 7.203 -3.131 1.00 94.75 99 HIS A C 1
ATOM 821 O O . HIS A 1 99 ? -8.027 7.190 -1.907 1.00 94.75 99 HIS A O 1
ATOM 827 N N . GLY A 1 100 ? -7.612 8.180 -3.885 1.00 92.50 100 GLY A N 1
ATOM 828 C CA . GLY A 1 100 ? -6.771 9.245 -3.341 1.00 92.50 100 GLY A CA 1
ATOM 829 C C . GLY A 1 100 ? -5.301 8.844 -3.202 1.00 92.50 100 GLY A C 1
ATOM 830 O O . GLY A 1 100 ? -4.861 7.822 -3.734 1.00 92.50 100 GLY A O 1
ATOM 831 N N . ASP A 1 101 ? -4.544 9.700 -2.524 1.00 94.69 101 ASP A N 1
ATOM 832 C CA . ASP A 1 101 ? -3.093 9.580 -2.407 1.00 94.69 101 ASP A CA 1
ATOM 833 C C . ASP A 1 101 ? -2.718 8.440 -1.449 1.00 94.69 101 ASP A C 1
ATOM 835 O O . ASP A 1 101 ? -3.305 8.279 -0.374 1.00 94.69 101 ASP A O 1
ATOM 839 N N . LEU A 1 102 ? -1.709 7.652 -1.823 1.00 95.75 102 LEU A N 1
ATOM 840 C CA . LEU A 1 102 ? -1.129 6.651 -0.936 1.00 95.75 102 LEU A CA 1
ATOM 841 C C . LEU A 1 102 ? -0.197 7.373 0.031 1.00 95.75 102 LEU A C 1
ATOM 843 O O . LEU A 1 102 ? 0.863 7.832 -0.381 1.00 95.75 102 LEU A O 1
ATOM 847 N N . GLN A 1 103 ? -0.595 7.463 1.296 1.00 95.75 103 GLN A N 1
ATOM 848 C CA . GLN A 1 103 ? 0.188 8.066 2.376 1.00 95.75 103 GLN A CA 1
ATOM 849 C C . GLN A 1 103 ? 0.958 6.994 3.151 1.00 95.75 103 GLN A C 1
ATOM 851 O O . GLN A 1 103 ? 0.526 5.848 3.215 1.00 95.75 103 GLN A O 1
ATOM 856 N N . GLU A 1 104 ? 2.081 7.360 3.765 1.00 95.00 104 GLU A N 1
ATOM 857 C CA . GLU A 1 104 ? 2.888 6.458 4.597 1.00 95.00 104 GLU A CA 1
ATOM 858 C C . GLU A 1 104 ? 2.089 5.883 5.768 1.00 95.00 104 GLU A C 1
ATOM 860 O O . GLU A 1 104 ? 2.198 4.702 6.092 1.00 95.00 104 GLU A O 1
ATOM 865 N N . GLN A 1 105 ? 1.242 6.710 6.370 1.00 94.94 105 GLN A N 1
ATOM 866 C CA . GLN A 1 105 ? 0.309 6.308 7.406 1.00 94.94 105 GLN A CA 1
ATOM 867 C C . GLN A 1 105 ? -0.937 7.182 7.344 1.00 94.94 105 GLN A C 1
ATOM 869 O O . GLN A 1 105 ? -0.867 8.351 6.965 1.00 94.94 105 GLN A O 1
ATOM 874 N N . VAL A 1 106 ? -2.072 6.634 7.769 1.00 94.56 106 VAL A N 1
ATOM 875 C CA . VAL A 1 106 ? -3.310 7.398 7.946 1.00 94.56 106 VAL A CA 1
ATOM 876 C C . VAL A 1 106 ? -3.836 7.184 9.353 1.00 94.56 106 VAL A C 1
ATOM 878 O O . VAL A 1 106 ? -4.006 6.049 9.804 1.00 94.56 106 VAL A O 1
ATOM 881 N N . MET A 1 107 ? -4.107 8.299 10.028 1.00 94.62 107 MET A N 1
ATOM 882 C CA . MET A 1 107 ? -4.615 8.361 11.393 1.00 94.62 107 MET A CA 1
ATOM 883 C C . MET A 1 107 ? -6.012 8.985 11.402 1.00 94.62 107 MET A C 1
ATOM 885 O O . MET A 1 107 ? -6.281 9.928 10.661 1.00 94.62 107 MET A O 1
ATOM 889 N N . GLU A 1 108 ? -6.877 8.508 12.289 1.00 92.25 108 GLU A N 1
ATOM 890 C CA . GLU A 1 108 ? -8.129 9.164 12.661 1.00 92.25 108 GLU A CA 1
ATOM 891 C C . GLU A 1 108 ? -8.049 9.543 14.143 1.00 92.25 108 GLU A C 1
ATOM 893 O O . GLU A 1 108 ? -8.167 8.693 15.033 1.00 92.25 108 GLU A O 1
ATOM 898 N N . GLY A 1 109 ? -7.759 10.819 14.414 1.00 91.44 109 GLY A N 1
ATOM 899 C CA . GLY A 1 109 ? -7.328 11.252 15.743 1.00 91.44 109 GLY A CA 1
ATOM 900 C C . GLY A 1 109 ? -6.028 10.545 16.134 1.00 91.44 109 GLY A C 1
ATOM 901 O O . GLY A 1 109 ? -5.032 10.632 15.423 1.00 91.44 109 GLY A O 1
ATOM 902 N N . GLU A 1 110 ? -6.050 9.804 17.240 1.00 91.25 110 GLU A N 1
ATOM 903 C CA . GLU A 1 110 ? -4.904 9.017 17.723 1.00 91.25 110 GLU A CA 1
ATOM 904 C C . GLU A 1 110 ? -4.911 7.561 17.222 1.00 91.25 110 GLU A C 1
ATOM 906 O O . GLU A 1 110 ? -4.044 6.766 17.578 1.00 91.25 110 GLU A O 1
ATOM 911 N N . SER A 1 111 ? -5.901 7.170 16.411 1.00 92.19 111 SER A N 1
ATOM 912 C CA . SER A 1 111 ? -6.061 5.785 15.955 1.00 92.19 111 SER A CA 1
ATOM 913 C C . SER A 1 111 ? -5.465 5.554 14.572 1.00 92.19 111 SER A C 1
ATOM 915 O O . SER A 1 111 ? -5.867 6.199 13.608 1.00 92.19 111 SER A O 1
ATOM 917 N N . LEU A 1 112 ? -4.562 4.578 14.459 1.00 94.31 112 LEU A N 1
ATOM 918 C CA . LEU A 1 112 ? -3.985 4.159 13.182 1.00 94.31 112 LEU A CA 1
ATOM 919 C C . LEU A 1 112 ? -5.018 3.408 12.331 1.00 94.31 112 LEU A C 1
ATOM 921 O O . LEU A 1 112 ? -5.536 2.360 12.735 1.00 94.31 112 LEU A O 1
ATOM 925 N N . LEU A 1 113 ? -5.286 3.921 11.130 1.00 95.19 113 LEU A N 1
ATOM 926 C CA . LEU A 1 113 ? -6.134 3.259 10.141 1.00 95.19 113 LEU A CA 1
ATOM 927 C C . LEU A 1 113 ? -5.304 2.317 9.268 1.00 95.19 113 LEU A C 1
ATOM 929 O O . LEU A 1 113 ? -5.610 1.127 9.170 1.00 95.19 113 LEU A O 1
ATOM 933 N N . PHE A 1 114 ? -4.225 2.823 8.677 1.00 95.06 114 PHE A N 1
ATOM 934 C CA . PHE A 1 114 ? -3.261 1.989 7.972 1.00 95.06 114 PHE A CA 1
ATOM 935 C C . PHE A 1 114 ? -1.857 2.576 8.019 1.00 95.06 114 PHE A C 1
ATOM 937 O O . PHE A 1 114 ? -1.684 3.779 8.203 1.00 95.06 114 PHE A O 1
ATOM 944 N N . GLN A 1 115 ? -0.876 1.707 7.802 1.00 96.19 115 GLN A N 1
ATOM 945 C CA . GLN A 1 115 ? 0.522 2.065 7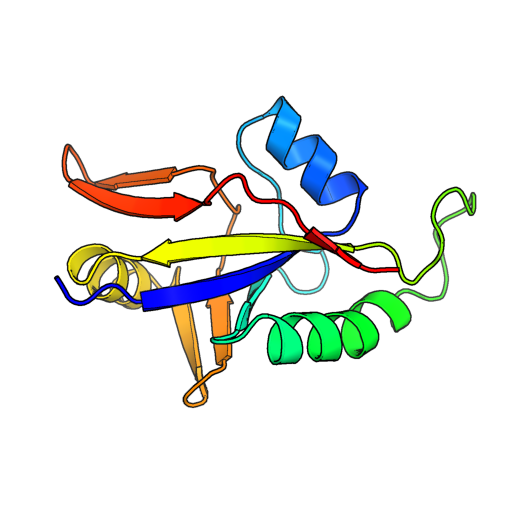.595 1.00 96.19 115 GLN A CA 1
ATOM 946 C C . GLN A 1 115 ? 1.083 1.322 6.384 1.00 96.19 115 GLN A C 1
ATOM 948 O O . GLN A 1 115 ? 0.659 0.201 6.078 1.00 96.19 115 GLN A O 1
ATOM 953 N N . VAL A 1 116 ? 2.049 1.938 5.721 1.00 95.75 116 VAL A N 1
ATOM 954 C CA . VAL A 1 116 ? 2.850 1.326 4.668 1.00 95.75 116 VAL A CA 1
ATOM 955 C C . VAL A 1 116 ? 4.171 0.875 5.279 1.00 95.75 116 VAL A C 1
ATOM 957 O O . VAL A 1 116 ? 4.935 1.676 5.817 1.00 95.75 116 VAL A O 1
ATOM 960 N N . ASP A 1 117 ? 4.449 -0.419 5.192 1.00 89.38 117 ASP A N 1
ATOM 961 C CA . ASP A 1 117 ? 5.726 -0.982 5.599 1.00 89.38 117 ASP A CA 1
ATOM 962 C C . ASP A 1 117 ? 6.769 -0.609 4.525 1.00 89.38 117 ASP A C 1
ATOM 964 O O . ASP A 1 117 ? 6.573 -0.861 3.334 1.00 89.38 117 ASP A O 1
ATOM 968 N N . LYS A 1 118 ? 7.897 -0.014 4.936 1.00 70.25 118 LYS A N 1
ATOM 969 C CA . LYS A 1 118 ? 8.967 0.470 4.032 1.00 70.25 118 LYS A CA 1
ATOM 970 C C . LYS A 1 118 ? 9.814 -0.641 3.398 1.00 70.25 118 LYS A C 1
ATOM 972 O O . LYS A 1 118 ? 10.851 -0.357 2.800 1.00 70.25 118 LYS A O 1
ATOM 977 N N . GLU A 1 119 ? 9.396 -1.895 3.531 1.00 69.56 119 GLU A N 1
ATOM 978 C CA . GLU A 1 119 ? 10.016 -3.016 2.831 1.00 69.56 119 GLU A CA 1
ATOM 979 C C . GLU A 1 119 ? 9.608 -2.954 1.358 1.00 69.56 119 GLU A C 1
ATOM 981 O O . GLU A 1 119 ? 8.547 -3.422 0.949 1.00 69.56 119 GLU A O 1
ATOM 986 N N . ALA A 1 120 ? 10.461 -2.288 0.586 1.00 66.88 120 ALA A N 1
ATOM 987 C CA . ALA A 1 120 ? 10.376 -2.172 -0.855 1.00 66.88 120 ALA A CA 1
ATOM 988 C C . ALA A 1 120 ? 11.039 -3.389 -1.505 1.00 66.88 120 ALA A C 1
ATOM 990 O O . ALA A 1 120 ? 12.237 -3.617 -1.327 1.00 66.88 120 ALA A O 1
ATOM 991 N N . PHE A 1 121 ? 10.276 -4.147 -2.289 1.00 72.19 121 PHE A N 1
ATOM 992 C CA . PHE A 1 121 ? 10.830 -5.209 -3.125 1.00 72.19 121 PHE A CA 1
ATOM 993 C C . PHE A 1 121 ? 10.946 -4.694 -4.553 1.00 72.19 121 PHE A C 1
ATOM 995 O O . PHE A 1 121 ? 9.930 -4.401 -5.186 1.00 72.19 121 PHE A O 1
ATOM 1002 N N . THR A 1 122 ? 12.173 -4.578 -5.054 1.00 66.50 122 THR A N 1
ATOM 1003 C CA . THR A 1 122 ? 12.402 -4.368 -6.483 1.00 66.50 122 THR A CA 1
ATOM 1004 C C . THR A 1 122 ? 12.160 -5.685 -7.200 1.00 66.50 122 THR A C 1
ATOM 1006 O O . THR A 1 122 ? 12.758 -6.703 -6.846 1.00 66.50 122 THR A O 1
ATOM 1009 N N . VAL A 1 123 ? 11.284 -5.667 -8.197 1.00 63.12 123 VAL A N 1
ATOM 1010 C CA . VAL A 1 123 ? 11.012 -6.822 -9.054 1.00 63.12 123 VAL A CA 1
ATOM 1011 C C . VAL A 1 123 ? 11.460 -6.457 -10.465 1.00 63.12 123 VAL A C 1
ATOM 1013 O O . VAL A 1 123 ? 11.015 -5.436 -10.987 1.00 63.12 123 VAL A O 1
ATOM 1016 N N . SER A 1 124 ? 12.367 -7.259 -11.033 1.00 58.66 124 SER A N 1
ATOM 1017 C CA . SER A 1 124 ? 12.942 -7.102 -12.378 1.00 58.66 124 SER A CA 1
ATOM 1018 C C . SER A 1 124 ? 12.549 -8.230 -13.333 1.00 58.66 124 SER A C 1
ATOM 1020 O O . SER A 1 124 ? 12.284 -9.359 -12.859 1.00 58.66 124 SER A O 1
#

Sequence (124 aa):
MDSLVLFVALTPGQFQEFQEKGSCKPDQFSGRFGLRKTAEEAIERSHYFMNWTSWTSFENMYDKKDFVLLKITITARGFLTLMEQDILVRRKPNQYQLHGDLQEQVMEGESLLFQVDKEAFTVS

Organism: Symbiodinium pilosum (NCBI:txid2952)